Protein AF-K1U1E2-F1 (afdb_monomer)

Mean predicted aligned error: 2.5 Å

pLDDT: mean 95.95, std 6.23, range [60.06, 98.62]

InterPro domains:
  IPR004605 Holliday junction branch migration complex subunit RuvB [PTHR42848] (1-71)
  IPR008823 RuvB, winged helix, C-terminal domain [PF05491] (1-68)
  IPR036388 Winged helix-like DNA-binding domain superfamily [G3DSA:1.10.10.10] (1-71)
  IPR036390 Winged helix DNA-binding domain superfamily [SSF46785] (1-70)

Solvent-accessible surface area (backbone atoms only — not comparable to full-atom values): 4301 Å² total; per-residue (Å²): 123,58,74,64,56,43,50,52,53,51,46,32,42,78,75,45,75,24,41,64,38,43,64,62,59,51,17,58,77,69,75,48,57,46,65,53,45,60,74,65,49,40,57,57,36,39,75,72,49,26,37,41,86,51,101,75,20,39,29,51,31,71,55,34,28,58,74,71,74,41,86,75,83,82,133

Radius of gyration: 11.08 Å; Cα contacts (8 Å, |Δi|>4): 100; chains: 1; bounding box: 21×25×30 Å

Organism: NCBI:txid408170

Secondary structure (DSSP, 8-state):
--HHHHHHHHHHHHHHTT--B-HHHHHHHHT--HHHIIIIIHHHHHHTTSEEEETTEEEE-HHHHHHHT------

Structure (mmCIF, N/CA/C/O backbone):
data_AF-K1U1E2-F1
#
_entry.id   AF-K1U1E2-F1
#
loop_
_atom_site.group_PDB
_atom_site.id
_atom_site.type_symbol
_atom_site.label_atom_id
_atom_site.label_alt_id
_atom_site.label_comp_id
_atom_site.label_asym_id
_atom_site.label_entity_id
_atom_site.label_seq_id
_atom_site.pdbx_PDB_ins_code
_atom_site.Cartn_x
_atom_site.Cartn_y
_atom_site.Cartn_z
_atom_site.occupancy
_atom_site.B_iso_or_equiv
_atom_site.auth_seq_id
_atom_site.auth_comp_id
_atom_site.auth_asym_id
_atom_site.auth_atom_id
_atom_site.pdbx_PDB_model_num
ATOM 1 N N . LEU A 1 1 ? 3.674 11.170 -4.719 1.00 78.06 1 LEU A N 1
ATOM 2 C CA . LEU A 1 1 ? 3.652 10.357 -3.490 1.00 78.06 1 LEU A CA 1
ATOM 3 C C . LEU A 1 1 ? 4.551 11.002 -2.470 1.00 78.06 1 LEU A C 1
ATOM 5 O O . LEU A 1 1 ? 5.660 11.405 -2.831 1.00 78.06 1 LEU A O 1
ATOM 9 N N . ASP A 1 2 ? 4.068 11.120 -1.241 1.00 90.38 2 ASP A N 1
ATOM 10 C CA . ASP A 1 2 ? 4.961 11.379 -0.123 1.00 90.38 2 ASP A CA 1
ATOM 11 C C . ASP A 1 2 ? 5.778 10.115 0.218 1.00 90.38 2 ASP A C 1
ATOM 13 O O . ASP A 1 2 ? 5.723 9.091 -0.476 1.00 90.38 2 ASP A O 1
ATOM 17 N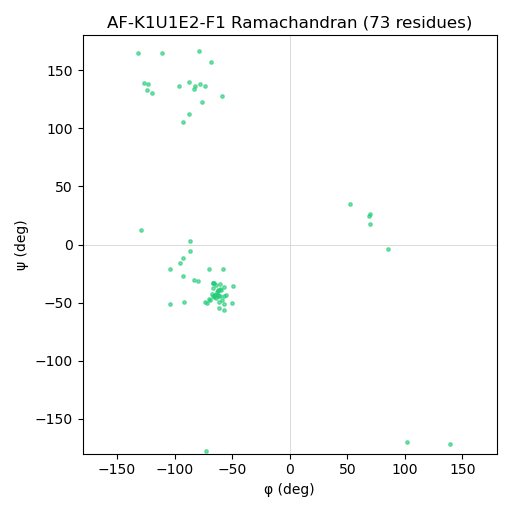 N . LYS A 1 3 ? 6.612 10.196 1.257 1.00 91.62 3 LYS A N 1
ATOM 18 C CA . LYS A 1 3 ? 7.476 9.079 1.650 1.00 91.62 3 LYS A CA 1
ATOM 19 C C . LYS A 1 3 ? 6.675 7.875 2.170 1.00 91.62 3 LYS A C 1
ATOM 21 O O . LYS A 1 3 ? 7.116 6.745 1.961 1.00 91.62 3 LYS A O 1
ATOM 26 N N . GLY A 1 4 ? 5.539 8.098 2.832 1.00 93.06 4 GLY A N 1
ATOM 27 C CA . GLY A 1 4 ? 4.704 7.036 3.397 1.00 93.06 4 GLY A CA 1
ATOM 28 C C . GLY A 1 4 ? 3.954 6.286 2.303 1.00 93.06 4 GLY A C 1
ATOM 29 O O . GLY A 1 4 ? 4.088 5.069 2.194 1.00 93.06 4 GLY A O 1
ATOM 30 N N . ASP A 1 5 ? 3.294 7.029 1.413 1.00 95.62 5 ASP A N 1
ATOM 31 C CA . ASP A 1 5 ? 2.625 6.507 0.221 1.00 95.62 5 ASP A CA 1
ATOM 32 C C . ASP A 1 5 ? 3.546 5.588 -0.592 1.00 95.62 5 ASP A C 1
ATOM 34 O O . ASP A 1 5 ? 3.195 4.464 -0.953 1.00 95.62 5 ASP A O 1
ATOM 38 N N . ARG A 1 6 ? 4.758 6.084 -0.880 1.00 97.00 6 ARG A N 1
ATOM 39 C CA . ARG A 1 6 ? 5.765 5.355 -1.651 1.00 97.00 6 ARG A CA 1
ATOM 40 C C . ARG A 1 6 ? 6.208 4.090 -0.918 1.00 97.00 6 ARG A C 1
ATOM 42 O O . ARG A 1 6 ? 6.233 3.034 -1.538 1.00 97.00 6 ARG A O 1
ATOM 49 N N . SER A 1 7 ? 6.489 4.185 0.385 1.00 97.62 7 SER A N 1
ATOM 50 C CA . SER A 1 7 ? 6.905 3.033 1.200 1.00 97.62 7 SER A CA 1
ATOM 51 C C . SER A 1 7 ? 5.853 1.924 1.209 1.00 97.62 7 SER A C 1
ATOM 53 O O . SER A 1 7 ? 6.215 0.750 1.141 1.00 97.62 7 SER A O 1
ATOM 55 N N . ILE A 1 8 ? 4.563 2.279 1.261 1.00 98.25 8 ILE A N 1
ATOM 56 C CA . ILE A 1 8 ? 3.455 1.317 1.200 1.00 98.25 8 ILE A CA 1
ATOM 57 C C . ILE A 1 8 ? 3.480 0.565 -0.131 1.00 98.25 8 ILE A C 1
ATOM 59 O O . ILE A 1 8 ? 3.526 -0.664 -0.132 1.00 98.25 8 ILE A O 1
ATOM 63 N N . LEU A 1 9 ? 3.483 1.288 -1.254 1.00 98.31 9 LEU A N 1
ATOM 64 C CA . LEU A 1 9 ? 3.437 0.672 -2.581 1.00 98.31 9 LEU A CA 1
ATOM 65 C C . LEU A 1 9 ? 4.694 -0.161 -2.875 1.00 98.31 9 LEU A C 1
ATOM 67 O O . LEU A 1 9 ? 4.567 -1.288 -3.341 1.00 98.31 9 LEU A O 1
ATOM 71 N N . GLU A 1 10 ? 5.886 0.344 -2.546 1.00 98.19 10 GLU A N 1
ATOM 72 C CA . GLU A 1 10 ? 7.149 -0.399 -2.690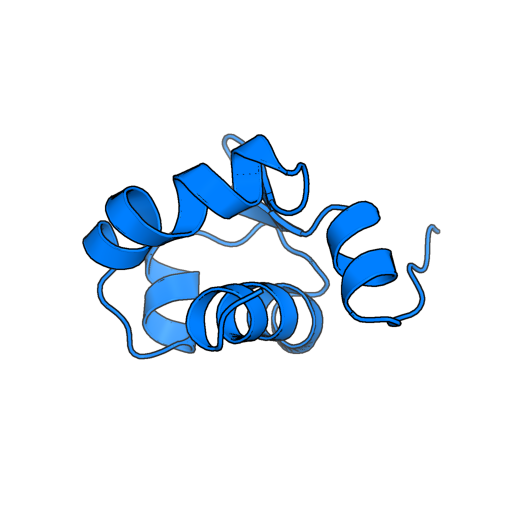 1.00 98.19 10 GLU A CA 1
ATOM 73 C C . GLU A 1 10 ? 7.130 -1.673 -1.835 1.00 98.19 10 GLU A C 1
ATOM 75 O O . GLU A 1 10 ? 7.432 -2.754 -2.325 1.00 98.19 10 GLU A O 1
ATOM 80 N N . THR A 1 11 ? 6.662 -1.593 -0.585 1.00 98.38 11 THR A N 1
ATOM 81 C CA . THR A 1 11 ? 6.542 -2.774 0.283 1.00 98.38 11 THR A CA 1
ATOM 82 C C . THR A 1 11 ? 5.561 -3.803 -0.276 1.00 98.38 11 THR A C 1
ATOM 84 O O . THR A 1 11 ? 5.834 -5.001 -0.213 1.00 98.38 11 THR A O 1
ATOM 87 N N . MET A 1 12 ? 4.428 -3.361 -0.828 1.00 98.25 12 MET A N 1
ATOM 88 C CA . MET A 1 12 ? 3.459 -4.252 -1.470 1.00 98.25 12 MET A CA 1
ATOM 89 C C . MET A 1 12 ? 4.054 -4.969 -2.681 1.00 98.25 12 MET A C 1
ATOM 91 O O . MET A 1 12 ? 3.855 -6.172 -2.825 1.00 98.25 12 MET A O 1
ATOM 95 N N . ILE A 1 13 ? 4.788 -4.250 -3.526 1.00 97.75 13 ILE A N 1
ATOM 96 C CA . ILE A 1 13 ? 5.386 -4.803 -4.742 1.00 97.75 13 ILE A CA 1
ATOM 97 C C . ILE A 1 13 ? 6.551 -5.736 -4.398 1.00 97.75 13 ILE A C 1
ATOM 99 O O . ILE A 1 13 ? 6.551 -6.881 -4.833 1.00 97.75 13 ILE A O 1
ATOM 103 N N . ASP A 1 14 ? 7.491 -5.286 -3.568 1.00 97.62 14 ASP A N 1
ATOM 104 C CA . ASP A 1 14 ? 8.757 -5.989 -3.337 1.00 97.62 14 ASP A CA 1
ATOM 105 C C . ASP A 1 14 ? 8.630 -7.169 -2.367 1.00 97.62 14 ASP A C 1
ATOM 107 O O . ASP A 1 14 ? 9.389 -8.133 -2.462 1.00 97.62 14 ASP A O 1
ATOM 111 N N . LYS A 1 15 ? 7.716 -7.093 -1.387 1.00 97.75 15 LYS A N 1
ATOM 112 C CA . LYS A 1 15 ? 7.580 -8.133 -0.347 1.00 97.75 15 LYS A CA 1
ATOM 113 C 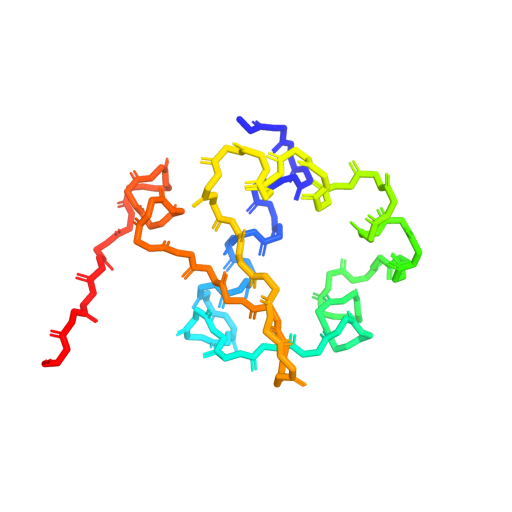C . LYS A 1 15 ? 6.382 -9.049 -0.539 1.00 97.75 15 LYS A C 1
ATOM 115 O O . LYS A 1 15 ? 6.351 -10.120 0.063 1.00 97.75 15 LYS A O 1
ATOM 120 N N . PHE A 1 16 ? 5.382 -8.609 -1.296 1.00 97.62 16 PHE A N 1
ATOM 121 C CA . PHE A 1 16 ? 4.109 -9.316 -1.420 1.00 97.62 16 PHE A CA 1
ATOM 122 C C . PHE A 1 16 ? 3.692 -9.537 -2.875 1.00 97.62 16 PHE A C 1
ATOM 124 O O . PHE A 1 16 ? 2.536 -9.883 -3.105 1.00 97.62 16 PHE A O 1
ATOM 131 N N . ASP A 1 17 ? 4.598 -9.320 -3.835 1.00 96.94 17 ASP A N 1
ATOM 132 C CA . ASP A 1 17 ? 4.357 -9.489 -5.273 1.00 96.94 17 ASP A CA 1
ATOM 133 C C . ASP A 1 17 ? 3.107 -8.729 -5.760 1.00 96.94 17 ASP A C 1
ATOM 135 O O . ASP A 1 17 ? 2.349 -9.188 -6.610 1.00 96.94 17 ASP A O 1
ATOM 139 N N . GLY A 1 18 ? 2.852 -7.557 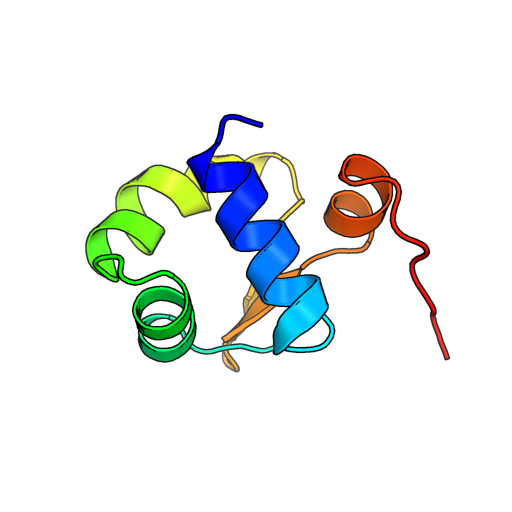-5.169 1.00 96.69 18 GLY A N 1
ATOM 140 C CA . GLY A 1 18 ? 1.676 -6.733 -5.451 1.00 96.69 18 GLY A CA 1
ATOM 141 C C . GLY A 1 18 ? 0.419 -7.107 -4.658 1.00 96.69 18 GLY A C 1
ATOM 142 O O . GLY A 1 18 ? -0.569 -6.377 -4.723 1.00 96.69 18 GLY A O 1
ATOM 143 N N . GLY A 1 19 ? 0.439 -8.169 -3.850 1.00 96.62 19 GLY A N 1
ATOM 144 C CA . GLY A 1 19 ? -0.661 -8.614 -2.990 1.00 96.62 19 GLY A CA 1
ATOM 145 C C . GLY A 1 19 ? -1.453 -9.812 -3.548 1.00 96.62 19 GLY A C 1
ATOM 146 O O . GLY A 1 19 ? -1.048 -10.432 -4.527 1.00 96.62 19 GLY A O 1
ATOM 147 N N . PRO A 1 20 ? -2.610 -10.171 -2.947 1.00 97.88 20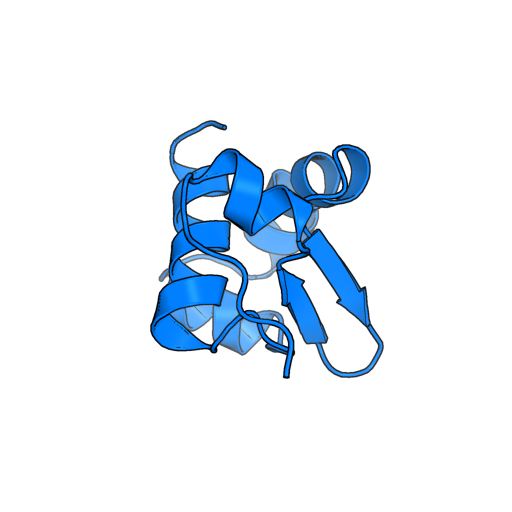 PRO A N 1
ATOM 148 C CA . PRO A 1 20 ? -3.299 -9.477 -1.858 1.00 97.88 20 PRO A CA 1
ATOM 149 C C . PRO A 1 20 ? -2.623 -9.636 -0.485 1.00 97.88 20 PRO A C 1
ATOM 151 O O . PRO A 1 20 ? -2.278 -10.745 -0.086 1.00 97.88 20 PRO A O 1
ATOM 154 N N . VAL A 1 21 ? -2.517 -8.536 0.274 1.00 98.50 21 VAL A N 1
ATOM 155 C CA . VAL A 1 21 ? -1.961 -8.501 1.646 1.00 98.50 21 VAL A CA 1
ATOM 156 C C . VAL A 1 21 ? -2.958 -7.930 2.669 1.00 98.50 21 VAL A C 1
ATOM 158 O O . VAL A 1 21 ? -3.673 -6.964 2.396 1.00 98.50 21 VAL A O 1
ATOM 161 N N . GLY A 1 22 ? -3.049 -8.531 3.860 1.00 98.56 22 GLY A N 1
ATOM 162 C CA . GLY A 1 22 ? -3.914 -8.049 4.950 1.00 98.56 22 GLY A CA 1
ATOM 163 C C . GLY A 1 22 ? -3.439 -6.718 5.554 1.00 98.56 22 GLY A C 1
ATOM 164 O O . GLY A 1 22 ? -2.255 -6.406 5.464 1.00 98.56 22 GLY A O 1
ATOM 165 N N . LEU A 1 23 ? -4.342 -5.949 6.191 1.00 98.50 23 LEU A N 1
ATOM 166 C CA . LEU A 1 23 ? -3.998 -4.641 6.791 1.00 98.50 23 LEU A CA 1
ATOM 167 C C . LEU A 1 23 ? -2.873 -4.786 7.813 1.00 98.50 23 LEU A C 1
ATOM 169 O O . LEU A 1 23 ? -1.829 -4.163 7.678 1.00 98.50 23 LEU A O 1
ATOM 173 N N . ASP A 1 24 ? -3.090 -5.651 8.802 1.00 98.44 24 ASP A N 1
ATOM 174 C CA . ASP A 1 24 ? -2.168 -5.813 9.924 1.00 98.44 24 ASP A CA 1
ATOM 175 C C . ASP A 1 24 ? -0.829 -6.394 9.464 1.00 98.44 24 ASP A C 1
ATOM 177 O O . ASP A 1 24 ? 0.223 -6.029 9.979 1.00 98.44 24 ASP A O 1
ATOM 181 N N . THR A 1 25 ? -0.843 -7.260 8.446 1.00 98.62 25 THR A N 1
ATOM 182 C CA . THR A 1 25 ? 0.380 -7.792 7.833 1.00 98.62 25 THR A CA 1
ATOM 183 C C . THR A 1 25 ? 1.178 -6.697 7.133 1.00 98.62 25 THR A C 1
ATOM 185 O O . THR A 1 25 ? 2.396 -6.630 7.296 1.00 98.62 25 THR A O 1
ATOM 188 N N . LEU A 1 26 ? 0.506 -5.834 6.368 1.00 98.50 26 LEU A N 1
ATOM 189 C CA . LEU A 1 26 ? 1.151 -4.724 5.674 1.00 98.50 26 LEU A CA 1
ATOM 190 C C . LEU A 1 26 ? 1.693 -3.690 6.670 1.00 98.50 26 LEU A C 1
ATOM 192 O O . LEU A 1 26 ? 2.848 -3.286 6.557 1.00 98.50 26 LEU A O 1
ATOM 196 N N . ALA A 1 27 ? 0.901 -3.337 7.684 1.00 98.31 27 ALA A N 1
ATOM 197 C CA . ALA A 1 27 ? 1.296 -2.434 8.760 1.00 98.31 27 ALA A CA 1
ATOM 198 C C . ALA A 1 27 ? 2.525 -2.966 9.519 1.00 98.31 27 ALA A C 1
ATOM 200 O O . ALA A 1 27 ? 3.530 -2.267 9.649 1.00 98.31 27 ALA A O 1
ATOM 201 N N . ALA A 1 28 ? 2.521 -4.250 9.897 1.00 98.38 28 ALA A N 1
ATOM 202 C CA . ALA A 1 28 ? 3.663 -4.895 10.542 1.00 98.38 28 ALA A CA 1
ATOM 203 C C . ALA A 1 28 ? 4.926 -4.893 9.662 1.00 98.38 28 ALA A C 1
ATOM 205 O O . ALA A 1 28 ? 6.030 -4.691 10.167 1.00 98.38 28 ALA A O 1
ATOM 206 N N . ALA A 1 29 ? 4.787 -5.082 8.345 1.00 98.19 29 ALA A N 1
ATOM 207 C CA . ALA A 1 29 ? 5.913 -5.055 7.408 1.00 98.19 29 ALA A CA 1
ATOM 208 C C . ALA A 1 29 ? 6.520 -3.655 7.200 1.00 98.19 29 ALA A C 1
ATOM 210 O O . ALA A 1 29 ? 7.671 -3.562 6.753 1.00 98.19 29 ALA A O 1
ATOM 211 N N . LEU A 1 30 ? 5.751 -2.607 7.508 1.00 97.25 30 LEU A N 1
ATOM 212 C CA . LEU A 1 30 ? 6.145 -1.196 7.470 1.00 97.25 30 LEU A CA 1
ATOM 213 C C . LEU A 1 30 ? 6.600 -0.669 8.840 1.00 97.25 30 LEU A C 1
ATOM 215 O O . LEU A 1 30 ? 7.253 0.369 8.897 1.00 97.25 30 LEU A O 1
ATOM 219 N N . GLY A 1 31 ? 6.299 -1.387 9.928 1.00 97.06 31 GLY A N 1
ATOM 220 C CA . GLY A 1 31 ? 6.510 -0.896 11.292 1.00 97.06 31 GLY A CA 1
ATOM 221 C C . GLY A 1 31 ? 5.549 0.234 11.671 1.00 97.06 31 GL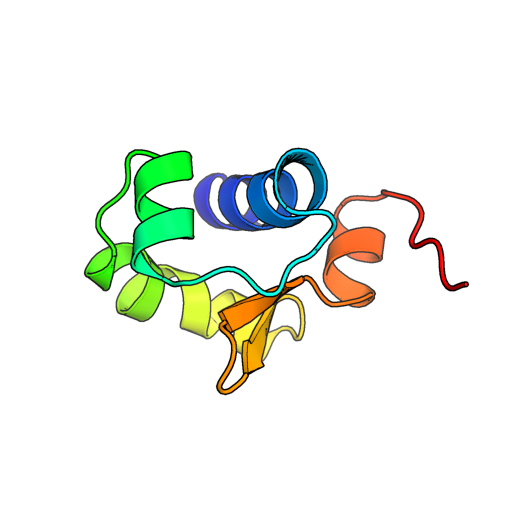Y A C 1
ATOM 222 O O . GLY A 1 31 ? 5.895 1.060 12.510 1.00 97.06 31 GLY A O 1
ATOM 223 N N . GLU A 1 32 ? 4.376 0.269 11.039 1.00 96.25 32 GLU A N 1
ATOM 224 C CA . GLU A 1 32 ? 3.351 1.299 11.207 1.00 96.25 32 GLU A CA 1
ATOM 225 C C . GLU A 1 32 ? 2.111 0.750 11.922 1.00 96.25 32 GLU A C 1
ATOM 227 O O . GLU A 1 32 ? 1.907 -0.463 12.023 1.00 96.25 32 GLU A O 1
ATOM 232 N N . ASP A 1 33 ? 1.267 1.659 12.404 1.00 97.88 33 ASP A N 1
ATOM 233 C CA . ASP A 1 33 ? -0.052 1.330 12.945 1.00 97.88 33 ASP A CA 1
ATOM 234 C C . ASP A 1 33 ? -1.069 1.065 11.816 1.00 97.88 33 ASP A C 1
ATOM 236 O O . ASP A 1 33 ? -1.118 1.783 10.812 1.00 97.88 33 ASP A O 1
ATOM 240 N N . SER A 1 34 ? -1.903 0.031 11.975 1.00 98.25 34 SER A N 1
ATOM 241 C CA . SER A 1 34 ? -2.886 -0.355 10.955 1.00 98.25 34 SER A CA 1
ATOM 242 C C . SER A 1 34 ? -3.982 0.689 10.757 1.00 98.25 34 SER A C 1
ATOM 244 O O . SER A 1 34 ? -4.367 0.939 9.613 1.00 98.25 34 SER A O 1
ATOM 246 N N . GLY A 1 35 ? -4.441 1.336 11.831 1.00 98.25 35 GLY A N 1
ATOM 247 C CA . GLY A 1 35 ? -5.404 2.436 11.745 1.00 98.25 35 GLY A CA 1
ATOM 248 C C . GLY A 1 35 ? -4.834 3.619 10.968 1.00 98.25 35 GLY A C 1
ATOM 249 O O . GLY A 1 35 ? -5.499 4.180 10.107 1.00 98.25 35 GLY A O 1
ATOM 250 N N . THR A 1 36 ? -3.555 3.932 11.173 1.00 96.81 36 THR A N 1
ATOM 251 C CA . THR A 1 36 ? -2.863 4.987 10.418 1.00 96.81 36 THR A CA 1
ATOM 252 C C . THR A 1 36 ? -2.803 4.667 8.920 1.00 96.81 36 THR A C 1
ATOM 254 O O . THR A 1 36 ? -3.097 5.533 8.096 1.00 96.81 36 THR A O 1
ATOM 257 N N . LEU A 1 37 ? -2.494 3.422 8.536 1.00 97.75 37 LEU A N 1
ATOM 258 C CA . LEU A 1 37 ? -2.580 2.993 7.133 1.00 97.75 37 LEU A CA 1
ATOM 259 C C . LEU A 1 37 ? -3.982 3.201 6.550 1.00 97.75 37 LEU A C 1
ATOM 261 O O . LEU A 1 37 ? -4.120 3.803 5.485 1.00 97.75 37 LEU A O 1
ATOM 265 N N . GLU A 1 38 ? -5.008 2.714 7.244 1.00 98.12 38 GLU A N 1
ATOM 266 C CA . GLU A 1 38 ? -6.394 2.744 6.778 1.00 98.12 38 GLU A CA 1
ATOM 267 C C . GLU A 1 38 ? -6.983 4.161 6.708 1.00 98.12 38 GLU A C 1
ATOM 269 O O . GLU A 1 38 ? -7.642 4.485 5.717 1.00 98.12 38 GLU A O 1
ATOM 274 N N . ASP A 1 39 ? -6.734 4.994 7.715 1.00 97.81 39 ASP A N 1
ATOM 275 C CA . ASP A 1 39 ? -7.393 6.292 7.875 1.00 97.81 39 ASP A CA 1
ATOM 276 C C . ASP A 1 39 ? -6.609 7.449 7.243 1.00 97.81 39 ASP A C 1
ATOM 278 O O . ASP A 1 39 ? -7.207 8.451 6.844 1.00 97.81 39 ASP A O 1
ATOM 282 N N . VAL A 1 40 ? -5.278 7.335 7.141 1.00 96.44 40 VAL A N 1
ATOM 283 C CA . VAL A 1 40 ? -4.410 8.423 6.657 1.00 96.44 40 VAL A CA 1
ATOM 284 C C . VAL A 1 40 ? -3.935 8.171 5.230 1.00 96.44 40 VAL A C 1
ATOM 286 O O . VAL A 1 40 ? -4.088 9.041 4.373 1.00 96.44 40 VAL A O 1
ATOM 289 N N . TYR A 1 41 ? -3.376 6.992 4.954 1.00 97.06 41 TYR A N 1
ATOM 290 C CA . TYR A 1 41 ? -2.672 6.738 3.691 1.00 97.06 41 TYR A CA 1
ATOM 291 C C . TYR A 1 41 ? -3.574 6.165 2.596 1.00 97.06 41 TYR A C 1
ATOM 293 O O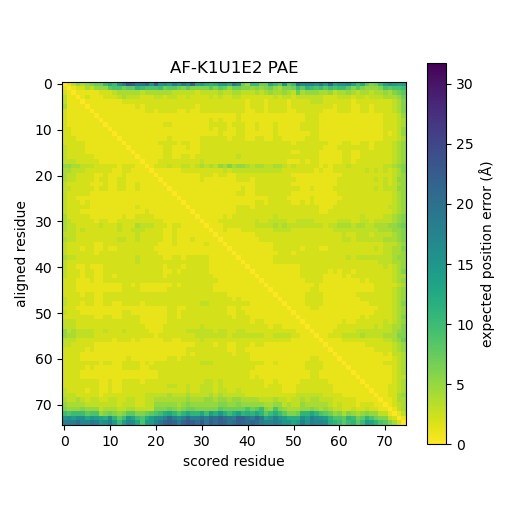 . TYR A 1 41 ? -3.604 6.652 1.462 1.00 97.06 41 TYR A O 1
ATOM 301 N N . GLU A 1 42 ? -4.341 5.125 2.921 1.00 97.50 42 GLU A N 1
ATOM 302 C CA . GLU A 1 42 ? -5.175 4.428 1.945 1.00 97.50 42 GLU A CA 1
ATOM 303 C C . GLU A 1 42 ? -6.185 5.325 1.206 1.00 97.50 42 GLU A C 1
ATOM 305 O O . GLU A 1 42 ? -6.349 5.101 0.004 1.00 97.50 42 GLU A O 1
ATOM 310 N N . PRO A 1 43 ? -6.824 6.351 1.813 1.00 98.00 43 PRO A N 1
ATOM 311 C CA . PRO A 1 43 ? -7.770 7.201 1.094 1.00 98.00 43 PRO A CA 1
ATOM 312 C C . PRO A 1 43 ? -7.159 7.842 -0.157 1.00 98.00 43 PRO A C 1
ATOM 314 O O . PRO A 1 43 ? -7.770 7.810 -1.227 1.00 98.00 43 PRO A O 1
ATOM 317 N N . TYR A 1 44 ? -5.925 8.349 -0.058 1.00 97.75 44 TYR A N 1
ATOM 318 C CA . TYR A 1 44 ? -5.224 8.946 -1.193 1.00 97.75 44 TYR A CA 1
ATOM 319 C C . TYR A 1 44 ? -4.830 7.889 -2.232 1.00 97.75 44 TYR A C 1
ATOM 321 O O . TYR A 1 44 ? -5.095 8.063 -3.425 1.00 97.75 44 TYR A O 1
ATOM 329 N N . LEU A 1 45 ? -4.238 6.773 -1.798 1.00 98.25 45 LEU A N 1
ATOM 330 C CA . LEU A 1 45 ? -3.786 5.712 -2.704 1.00 98.25 45 LEU A CA 1
ATOM 331 C C . LEU A 1 45 ? -4.950 5.076 -3.478 1.00 98.25 45 LEU A C 1
ATOM 333 O O . LEU A 1 45 ? -4.822 4.814 -4.675 1.00 98.25 45 LEU A O 1
ATOM 337 N N . ILE A 1 46 ? -6.096 4.878 -2.823 1.00 98.44 46 ILE A N 1
ATOM 338 C CA . ILE A 1 46 ? -7.316 4.349 -3.442 1.00 98.44 46 ILE A CA 1
ATOM 339 C C . ILE A 1 46 ? -7.918 5.372 -4.404 1.00 98.44 46 ILE A C 1
ATOM 341 O O . ILE A 1 46 ? -8.241 5.022 -5.538 1.00 98.44 46 ILE A O 1
ATOM 345 N N . GLN A 1 47 ? -8.037 6.640 -3.997 1.00 98.31 47 GLN A N 1
ATOM 346 C CA . GLN A 1 47 ? -8.610 7.686 -4.848 1.00 98.31 47 GLN A CA 1
ATOM 347 C C . GLN A 1 47 ? -7.811 7.887 -6.144 1.00 98.31 47 GLN A C 1
ATOM 349 O O . GLN A 1 47 ? -8.396 8.160 -7.191 1.00 98.31 47 GLN A O 1
ATOM 354 N N . ASN A 1 48 ? -6.487 7.721 -6.092 1.00 98.06 48 ASN A N 1
ATOM 355 C CA . ASN A 1 48 ? -5.612 7.806 -7.264 1.00 98.06 48 ASN A CA 1
ATOM 356 C C . ASN A 1 48 ? -5.481 6.474 -8.025 1.00 98.06 48 ASN A C 1
ATOM 358 O O . ASN A 1 48 ? -4.728 6.392 -8.994 1.00 98.06 48 ASN A O 1
ATOM 362 N N . GLY A 1 49 ? -6.195 5.428 -7.600 1.00 98.19 49 GLY A N 1
ATOM 363 C CA . GLY A 1 49 ? -6.198 4.122 -8.253 1.00 98.19 49 GLY A CA 1
ATOM 364 C C . GLY A 1 49 ? -4.893 3.340 -8.110 1.00 98.19 49 GLY A C 1
ATOM 365 O O . GLY A 1 49 ? -4.681 2.413 -8.881 1.00 98.19 49 GLY A O 1
ATOM 366 N N . LEU A 1 50 ? -4.023 3.694 -7.161 1.00 98.50 50 LEU A N 1
ATOM 367 C CA . LEU A 1 50 ? -2.734 3.036 -6.904 1.00 98.50 50 LEU A CA 1
ATOM 368 C C . LEU A 1 50 ? -2.900 1.790 -6.019 1.00 98.50 50 LEU A C 1
ATOM 370 O O . LEU A 1 50 ? -2.159 0.818 -6.150 1.00 98.50 50 LEU A O 1
ATOM 374 N N . LEU A 1 51 ? -3.900 1.794 -5.140 1.00 98.50 51 LEU A N 1
ATOM 375 C CA . LEU A 1 51 ? -4.206 0.688 -4.237 1.00 98.50 51 LEU A CA 1
ATOM 376 C C . LEU A 1 51 ? -5.667 0.272 -4.386 1.00 98.50 51 LEU A C 1
ATOM 378 O O . LEU A 1 51 ? -6.561 1.111 -4.468 1.00 98.50 51 LEU A O 1
ATOM 382 N N . GLN A 1 52 ? -5.918 -1.033 -4.367 1.00 98.50 52 GLN A N 1
ATOM 383 C CA . GLN A 1 52 ? -7.262 -1.596 -4.361 1.00 98.50 52 GLN A CA 1
ATOM 384 C C . GLN A 1 52 ? -7.488 -2.443 -3.107 1.00 98.50 52 GLN A C 1
ATOM 386 O O . GLN A 1 52 ? -6.710 -3.348 -2.810 1.00 98.50 52 GLN A O 1
ATOM 391 N N . ARG A 1 53 ? -8.598 -2.201 -2.397 1.00 98.25 53 ARG A N 1
ATOM 392 C CA . ARG A 1 53 ? -9.090 -3.110 -1.351 1.00 98.25 53 ARG A CA 1
ATOM 393 C C . ARG A 1 53 ? -9.894 -4.248 -1.976 1.00 98.25 53 ARG A C 1
ATOM 395 O O . ARG A 1 53 ? -10.750 -4.031 -2.832 1.00 98.25 53 ARG A O 1
ATOM 402 N N . THR A 1 54 ? -9.660 -5.460 -1.495 1.00 97.56 54 THR A N 1
ATOM 403 C CA . THR A 1 54 ? -10.446 -6.656 -1.815 1.00 97.56 54 THR A CA 1
ATOM 404 C C . THR A 1 54 ? -10.802 -7.394 -0.522 1.00 97.56 54 THR A C 1
ATOM 406 O O . THR A 1 54 ? -10.139 -7.180 0.496 1.00 97.56 54 THR A O 1
ATOM 409 N N . PRO A 1 55 ? -11.770 -8.330 -0.535 1.00 97.62 55 PRO A N 1
ATOM 410 C CA . PRO A 1 55 ? -12.043 -9.176 0.630 1.00 97.62 55 PRO A CA 1
ATOM 411 C C . PRO A 1 55 ? -10.834 -10.000 1.103 1.00 97.62 55 PRO A C 1
ATOM 413 O O . PRO A 1 55 ? -10.805 -10.441 2.246 1.00 97.62 55 PRO A O 1
ATOM 416 N N . ARG A 1 56 ? -9.840 -10.222 0.229 1.00 96.69 56 ARG A N 1
ATOM 417 C CA . ARG A 1 56 ? -8.622 -10.986 0.532 1.00 96.69 56 ARG A CA 1
ATOM 418 C C . ARG A 1 56 ? -7.461 -10.117 1.023 1.00 96.69 56 ARG A C 1
ATOM 420 O O . ARG A 1 56 ? -6.469 -10.671 1.480 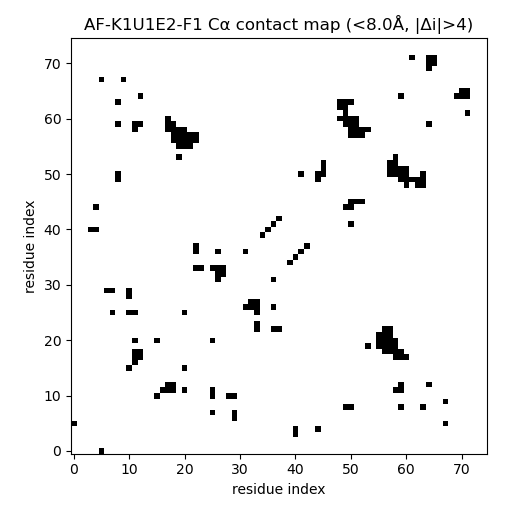1.00 96.69 56 ARG A O 1
ATOM 427 N N . GLY A 1 57 ? -7.557 -8.791 0.907 1.00 98.00 57 GLY A N 1
ATOM 428 C CA . GLY A 1 57 ? -6.471 -7.864 1.227 1.00 98.00 57 GLY A CA 1
ATOM 429 C C . GLY A 1 57 ? -6.326 -6.713 0.230 1.00 98.00 57 GLY A C 1
ATOM 430 O O . GLY A 1 57 ? -7.171 -6.518 -0.646 1.00 98.00 57 GLY A O 1
ATOM 431 N N . ARG A 1 58 ? -5.247 -5.945 0.378 1.00 98.56 58 ARG A N 1
ATOM 432 C CA . ARG A 1 58 ? -4.853 -4.839 -0.498 1.00 98.56 58 ARG A CA 1
ATOM 433 C C . ARG A 1 58 ? -4.013 -5.356 -1.651 1.00 98.56 58 ARG A C 1
ATOM 435 O O . ARG A 1 58 ? -3.155 -6.208 -1.436 1.00 98.56 58 ARG A O 1
ATOM 442 N N . ILE A 1 59 ? -4.247 -4.814 -2.836 1.00 98.50 59 ILE A N 1
ATOM 443 C CA . ILE A 1 59 ? -3.500 -5.116 -4.055 1.00 98.50 59 ILE A CA 1
ATOM 444 C C . ILE A 1 59 ? -2.941 -3.806 -4.616 1.00 98.50 59 ILE A C 1
ATOM 446 O O . ILE A 1 59 ? -3.668 -2.812 -4.694 1.00 98.50 59 ILE A O 1
ATOM 450 N N . ALA A 1 60 ? -1.659 -3.800 -4.977 1.00 98.38 60 ALA A N 1
ATOM 451 C CA . ALA A 1 60 ? -1.033 -2.720 -5.723 1.00 98.38 60 ALA A CA 1
ATOM 452 C C . ALA A 1 60 ? -1.475 -2.852 -7.182 1.00 98.38 60 ALA A C 1
ATOM 454 O O . ALA A 1 60 ? -1.319 -3.902 -7.802 1.00 98.38 60 ALA A O 1
ATOM 455 N N . THR A 1 61 ? -2.095 -1.810 -7.722 1.00 98.06 61 THR A N 1
ATOM 456 C CA . THR A 1 61 ? -2.638 -1.866 -9.082 1.00 98.06 61 THR A CA 1
ATOM 457 C C . THR A 1 61 ? -1.531 -1.674 -10.113 1.00 98.06 61 THR A C 1
ATOM 459 O O . THR A 1 61 ? -0.468 -1.143 -9.800 1.00 98.06 6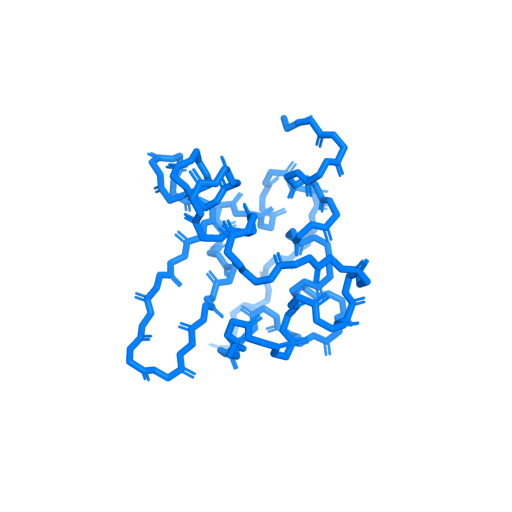1 THR A O 1
ATOM 462 N N . ARG A 1 62 ? -1.812 -1.969 -11.386 1.00 97.56 62 ARG A N 1
ATOM 463 C CA . ARG A 1 62 ? -0.922 -1.619 -12.507 1.00 97.56 62 ARG A CA 1
ATOM 464 C C . ARG A 1 62 ? -0.464 -0.149 -12.480 1.00 97.56 62 ARG A C 1
ATOM 466 O O . ARG A 1 62 ? 0.692 0.129 -12.780 1.00 97.56 62 ARG A O 1
ATOM 473 N N . LEU A 1 63 ? -1.329 0.780 -12.053 1.00 97.81 63 LEU A N 1
ATOM 474 C CA . LEU A 1 63 ? -0.975 2.200 -11.922 1.00 97.81 63 LEU A CA 1
ATOM 475 C C . LEU A 1 63 ? 0.086 2.446 -10.842 1.00 97.81 63 LEU A C 1
ATOM 477 O O . LEU A 1 63 ? 0.903 3.345 -11.013 1.00 97.81 63 LEU A O 1
ATOM 481 N N . ALA A 1 64 ? 0.116 1.669 -9.754 1.00 98.06 64 ALA A N 1
ATOM 482 C CA . ALA A 1 64 ? 1.184 1.774 -8.758 1.00 98.06 64 ALA A CA 1
ATOM 483 C C . ALA A 1 64 ? 2.547 1.383 -9.334 1.00 98.06 64 ALA A C 1
ATOM 485 O O . ALA A 1 64 ? 3.521 2.102 -9.118 1.00 98.06 64 ALA A O 1
ATOM 486 N N . TYR A 1 65 ? 2.605 0.299 -10.111 1.00 97.81 65 TYR A N 1
ATOM 487 C CA . TYR A 1 65 ? 3.829 -0.127 -10.795 1.00 97.81 65 TYR A CA 1
ATOM 488 C C . TYR A 1 65 ? 4.310 0.942 -11.781 1.00 97.81 65 TYR A C 1
ATOM 490 O O . TYR A 1 65 ? 5.458 1.379 -11.706 1.00 97.81 65 TYR A O 1
ATOM 498 N N . GLU A 1 66 ? 3.410 1.444 -12.635 1.00 96.88 66 GLU A N 1
ATOM 499 C CA . GLU A 1 66 ? 3.705 2.538 -13.569 1.00 96.88 66 GLU A CA 1
ATOM 500 C C . GLU A 1 66 ? 4.198 3.795 -12.833 1.00 96.88 66 GLU A C 1
ATOM 502 O O . GLU A 1 66 ? 5.198 4.395 -13.229 1.00 96.88 66 GLU A O 1
ATOM 507 N N . HIS A 1 67 ? 3.547 4.168 -11.726 1.00 96.25 67 HIS A N 1
ATOM 508 C CA . HIS A 1 67 ? 3.922 5.334 -10.927 1.00 96.25 67 HIS A CA 1
ATOM 509 C C . HIS A 1 67 ? 5.315 5.200 -10.297 1.00 96.25 67 HIS A C 1
ATOM 511 O O . HIS A 1 67 ? 6.034 6.191 -10.152 1.00 96.25 67 HIS A O 1
ATOM 517 N N . LEU A 1 68 ? 5.705 3.986 -9.908 1.00 96.19 68 LEU A N 1
ATOM 518 C CA . LEU A 1 68 ? 7.018 3.699 -9.332 1.00 96.19 68 LEU A CA 1
ATOM 519 C C . LEU A 1 68 ? 8.092 3.413 -10.392 1.00 96.19 68 LEU A C 1
ATOM 521 O O . LEU A 1 68 ? 9.265 3.300 -10.041 1.00 96.19 68 LEU A O 1
ATOM 525 N N . GLY A 1 69 ? 7.722 3.347 -11.675 1.00 95.88 69 GLY A N 1
ATOM 526 C CA . GLY A 1 69 ? 8.632 2.990 -12.763 1.00 95.88 69 GLY A CA 1
ATOM 527 C C . GLY A 1 69 ? 9.078 1.525 -12.719 1.00 95.88 69 GLY A C 1
ATOM 528 O O . GLY A 1 69 ? 10.145 1.195 -13.234 1.00 95.88 69 GLY A O 1
ATOM 529 N N . VAL A 1 70 ? 8.281 0.658 -12.091 1.00 95.69 70 VAL A N 1
ATOM 530 C CA . VAL A 1 70 ? 8.542 -0.779 -11.973 1.00 95.69 70 VAL A CA 1
ATOM 531 C C . VAL A 1 70 ? 7.776 -1.511 -13.081 1.00 95.69 70 VAL A C 1
ATOM 533 O O . VAL A 1 70 ? 6.610 -1.191 -13.317 1.00 95.69 70 VAL A O 1
ATOM 536 N N . PRO A 1 71 ? 8.382 -2.490 -13.780 1.00 93.00 71 PRO A N 1
ATOM 537 C CA . PRO A 1 71 ? 7.657 -3.306 -14.745 1.00 93.00 71 PRO A CA 1
ATOM 538 C C . PRO A 1 71 ? 6.490 -4.044 -14.086 1.00 93.00 71 PRO A C 1
ATOM 540 O O . PRO A 1 71 ? 6.675 -4.750 -13.097 1.00 93.00 71 PRO A O 1
ATOM 543 N N . PHE A 1 72 ? 5.296 -3.906 -14.658 1.00 90.88 72 PHE A N 1
ATOM 544 C CA . PHE A 1 72 ? 4.164 -4.760 -14.321 1.00 90.88 72 PHE A CA 1
ATOM 545 C C . PHE A 1 72 ? 4.222 -5.995 -15.218 1.00 90.88 72 PHE A C 1
ATOM 547 O O . PHE A 1 72 ? 4.100 -5.877 -16.439 1.00 90.88 72 PHE A O 1
ATOM 554 N N . LEU A 1 73 ? 4.478 -7.158 -14.625 1.00 80.94 73 LEU A N 1
ATOM 555 C CA . LEU A 1 73 ? 4.478 -8.427 -15.341 1.00 80.94 73 LEU A CA 1
ATOM 556 C C . LEU A 1 73 ? 3.077 -9.030 -15.210 1.00 80.94 73 LEU A C 1
ATOM 558 O O . LEU A 1 73 ? 2.701 -9.483 -14.133 1.00 80.94 73 LEU A O 1
ATOM 562 N N . GLU A 1 74 ? 2.295 -8.971 -16.287 1.00 68.81 74 GLU A N 1
ATOM 563 C CA . GLU A 1 74 ? 1.112 -9.826 -16.434 1.00 68.81 74 GLU A CA 1
ATOM 564 C C . GLU A 1 74 ? 1.572 -11.185 -16.977 1.00 68.81 74 GLU A C 1
ATOM 566 O O . GLU A 1 74 ? 2.381 -11.221 -17.910 1.00 68.81 74 GLU A O 1
ATOM 571 N N . ASP A 1 75 ? 1.076 -12.273 -16.382 1.00 60.06 75 ASP A N 1
ATOM 572 C CA . ASP A 1 75 ? 1.159 -13.625 -16.956 1.00 60.06 75 ASP A CA 1
ATOM 573 C C . ASP A 1 75 ? 0.193 -13.788 -18.144 1.00 60.06 75 ASP A C 1
ATOM 575 O O . ASP A 1 75 ? -0.968 -13.316 -18.044 1.00 60.06 75 ASP A O 1
#

Foldseek 3Di:
DPPVLLLLLCCCCVVVVQDQDALVRSCVSSVHDSCCCVPPHVVVCVVVVQWDQDPRHIGGDPVVCVVVVHDDDDD

Nearest PDB structures (foldseek):
  8efv-assembly1_D  TM=9.975E-01  e=2.131E-10  Thermus thermophilus HB8
  8efy-assembly1_D  TM=9.954E-01  e=1.863E-10  Thermus thermophilus HB8
  6blb-assembly1_A  TM=9.868E-01  e=6.690E-10  Pseudomonas aeruginosa PAO1
  8efy-assembly1_A  TM=9.871E-01  e=7.654E-10  Thermus thermophilus HB8
  7pbl-assembly1_C  TM=9.780E-01  e=1.129E-08  Streptococcus thermophilus

Sequence (75 aa):
LDKGDRSILETMIDKFDGGPVGLDTLAAALGEDSGTLEDVYEPYLIQNGLLQRTPRGRIATRLAYEHLGVPFLED